Protein AF-A0A5E4GFB3-F1 (afdb_monomer_lite)

InterPro domains:
  IPR043502 DNA/RNA polymerase superfamily [SSF56672] (1-59)
  IPR053134 RNA-directed DNA polymerase homolog [PTHR24559] (1-59)

pLDDT: mean 94.91, std 3.86, range [71.44, 97.56]

Organism: Prunus dulcis (NCBI:txid3755)

Radius of gyration: 17.97 Å; chains: 1; bounding box: 34×35×44 Å

Foldseek 3Di:
DCVVVVVDDDDPDPDDFDWDWDQDPVRDTDIDTPCVVVVVPDDDPDDDDDDPVVVVVVVD

Structure (mmCIF, N/CA/C/O backbone):
data_AF-A0A5E4GFB3-F1
#
_entry.id   AF-A0A5E4GFB3-F1
#
loop_
_atom_site.group_PDB
_atom_site.id
_atom_site.type_symbol
_atom_site.label_atom_id
_atom_site.label_alt_id
_atom_site.label_comp_id
_atom_site.label_asym_id
_atom_site.label_entity_id
_atom_site.label_seq_id
_atom_site.pdbx_PDB_ins_code
_atom_site.Cartn_x
_atom_site.Cartn_y
_atom_site.Cartn_z
_atom_site.occupancy
_atom_site.B_iso_or_equiv
_atom_site.auth_seq_id
_atom_site.auth_comp_id
_atom_site.auth_asym_id
_atom_site.auth_atom_id
_atom_site.pdbx_PDB_model_num
ATOM 1 N N . GLU A 1 1 ? -10.690 -7.567 15.525 1.00 87.25 1 GLU A N 1
ATOM 2 C CA . GLU A 1 1 ? -10.126 -8.313 14.373 1.00 87.25 1 GLU A CA 1
ATOM 3 C C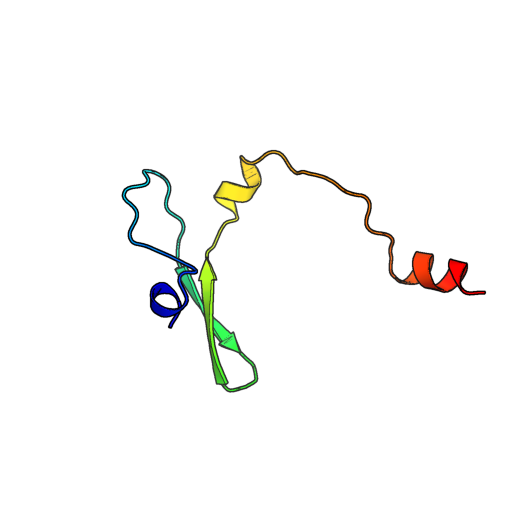 . GLU A 1 1 ? -8.670 -7.968 14.009 1.00 87.25 1 GLU A C 1
ATOM 5 O O . GLU A 1 1 ? -7.811 -8.800 14.248 1.00 87.25 1 GLU A O 1
ATOM 10 N N . LEU A 1 2 ? -8.334 -6.804 13.423 1.00 93.06 2 LEU A N 1
ATOM 11 C CA . LEU A 1 2 ? -6.955 -6.552 12.929 1.00 93.06 2 LEU A CA 1
ATOM 12 C C . LEU A 1 2 ? -5.898 -6.428 14.043 1.00 93.06 2 LEU A C 1
ATOM 14 O O . LEU A 1 2 ? -4.772 -6.890 13.871 1.00 93.06 2 LEU A O 1
ATOM 18 N N . VAL A 1 3 ? -6.270 -5.816 15.173 1.00 95.06 3 VAL A N 1
ATOM 19 C CA . VAL A 1 3 ? -5.414 -5.712 16.368 1.00 95.06 3 VAL A CA 1
ATOM 20 C C . VAL A 1 3 ? -5.226 -7.089 17.011 1.00 95.06 3 VAL A C 1
ATOM 22 O O . VAL A 1 3 ? -4.104 -7.487 17.285 1.00 95.06 3 VAL A O 1
ATOM 25 N N . GLU A 1 4 ? -6.312 -7.849 17.179 1.00 97.06 4 GLU A N 1
ATOM 26 C CA . GLU A 1 4 ? -6.283 -9.208 17.749 1.00 97.06 4 GLU A CA 1
ATOM 27 C C . GLU A 1 4 ? -5.463 -10.181 16.891 1.00 97.06 4 GLU A C 1
ATOM 29 O O . GLU A 1 4 ? -4.737 -11.010 17.427 1.00 97.06 4 GLU A O 1
ATOM 34 N N . LYS A 1 5 ? -5.528 -10.050 15.558 1.00 96.50 5 LYS A N 1
ATOM 35 C CA . LYS A 1 5 ? -4.696 -10.814 14.612 1.00 96.50 5 LYS A CA 1
ATOM 36 C C . LYS A 1 5 ? -3.228 -10.366 14.590 1.00 96.50 5 LYS A C 1
ATOM 38 O O . LYS A 1 5 ? -2.424 -10.987 13.902 1.00 96.50 5 LYS A O 1
ATOM 43 N N . GLY A 1 6 ? -2.873 -9.282 15.282 1.00 96.94 6 GLY A N 1
ATOM 44 C CA . GLY A 1 6 ? -1.508 -8.753 15.332 1.00 96.94 6 GLY A CA 1
ATOM 45 C C . GLY A 1 6 ? -1.042 -8.042 14.057 1.00 96.94 6 GLY A C 1
ATOM 46 O O . GLY A 1 6 ? 0.141 -7.737 13.931 1.00 96.94 6 GLY A O 1
ATOM 47 N N . PHE A 1 7 ? -1.940 -7.748 13.110 1.00 95.38 7 PHE A N 1
ATOM 48 C CA . PHE A 1 7 ? -1.578 -7.055 11.867 1.00 95.38 7 PHE A CA 1
ATOM 49 C C . PHE A 1 7 ? -1.298 -5.563 12.074 1.00 95.38 7 PHE A C 1
ATOM 51 O O . PHE A 1 7 ? -0.541 -4.971 11.306 1.00 95.38 7 PHE A O 1
ATOM 58 N N . ILE A 1 8 ? -1.905 -4.948 13.093 1.00 96.12 8 ILE A N 1
ATOM 59 C CA . ILE A 1 8 ? -1.706 -3.535 13.441 1.00 96.12 8 ILE A CA 1
ATOM 60 C C . ILE A 1 8 ? -1.565 -3.355 14.955 1.00 96.12 8 ILE A C 1
ATOM 62 O O . ILE A 1 8 ? -2.024 -4.182 15.740 1.00 96.12 8 ILE A O 1
ATOM 66 N N . ARG A 1 9 ? -0.973 -2.228 15.3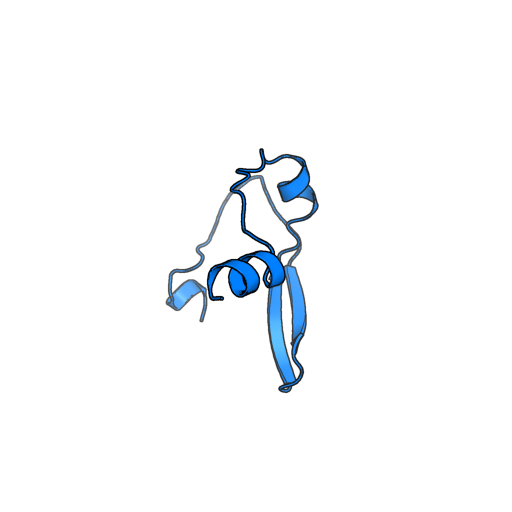60 1.00 96.56 9 ARG A N 1
ATOM 67 C CA . ARG A 1 9 ? -0.854 -1.788 16.757 1.00 96.56 9 ARG A CA 1
ATOM 68 C C . ARG A 1 9 ? -1.029 -0.276 16.859 1.00 96.56 9 ARG A C 1
ATOM 70 O O . ARG A 1 9 ? -0.910 0.424 15.854 1.00 96.56 9 ARG A O 1
ATOM 77 N N . LEU A 1 10 ? -1.252 0.223 18.074 1.00 96.56 10 LEU A N 1
ATOM 78 C CA . LEU A 1 10 ? -1.169 1.656 18.360 1.00 96.56 10 LEU A CA 1
ATOM 79 C C . LEU A 1 10 ? 0.208 2.193 17.948 1.00 96.56 10 LEU A C 1
ATOM 81 O O . LEU A 1 10 ? 1.239 1.561 18.194 1.00 96.56 10 LEU A O 1
ATOM 85 N N . SER A 1 11 ? 0.216 3.356 17.304 1.00 96.06 11 SER A N 1
ATOM 86 C CA . SER A 1 11 ? 1.433 3.996 16.814 1.00 96.06 11 SER A CA 1
ATOM 87 C C . SER A 1 11 ? 1.440 5.474 17.164 1.00 96.06 11 SER A C 1
ATOM 89 O O . SER A 1 11 ? 0.411 6.132 17.040 1.00 96.06 11 SER A O 1
ATOM 91 N N . PHE A 1 12 ? 2.621 5.997 17.483 1.00 96.44 12 PHE A N 1
ATOM 92 C CA . PHE A 1 12 ? 2.883 7.428 17.670 1.00 96.44 12 PHE A CA 1
ATOM 93 C C . PHE A 1 12 ? 3.674 8.010 16.489 1.00 96.44 12 PHE A C 1
ATOM 95 O O . PHE A 1 12 ? 4.463 8.938 16.643 1.00 96.44 12 PHE A O 1
ATOM 102 N N . SER A 1 13 ? 3.528 7.404 15.307 1.00 96.19 13 SER A N 1
ATOM 103 C CA . SER A 1 13 ? 4.221 7.851 14.103 1.00 96.19 13 SER A CA 1
ATOM 104 C C . SER A 1 13 ? 3.756 9.252 13.718 1.00 96.19 13 SER A C 1
ATOM 106 O O . SER A 1 13 ? 2.559 9.531 13.706 1.00 96.19 13 SER A O 1
ATOM 108 N N . LEU A 1 14 ? 4.698 10.106 13.319 1.00 96.31 14 LEU A N 1
ATOM 109 C CA . LEU A 1 14 ? 4.385 11.405 12.716 1.00 96.31 14 LEU A CA 1
ATOM 110 C C . LEU A 1 14 ? 3.736 11.259 11.328 1.00 96.31 14 LEU A C 1
ATOM 112 O O . LEU A 1 14 ? 3.152 12.206 10.807 1.00 96.31 14 LEU A O 1
ATOM 116 N N . TRP A 1 15 ? 3.836 10.073 10.721 1.00 95.69 15 TRP A N 1
ATOM 117 C CA . TRP A 1 15 ? 3.202 9.751 9.449 1.00 95.69 15 TRP A CA 1
ATOM 118 C C . TRP A 1 15 ? 1.812 9.166 9.672 1.00 95.69 15 TRP A C 1
ATOM 120 O O . TRP A 1 15 ? 1.661 8.145 10.342 1.00 95.69 15 TRP A O 1
ATOM 130 N N . GLY A 1 16 ? 0.819 9.775 9.027 1.00 95.69 16 GLY A N 1
ATOM 131 C CA . GLY A 1 16 ? -0.557 9.296 8.982 1.00 95.69 16 GLY A CA 1
ATOM 132 C C . GLY A 1 16 ? -1.094 9.269 7.554 1.00 95.69 16 GLY A C 1
ATOM 133 O O . GLY A 1 16 ? -0.653 10.028 6.689 1.00 95.69 16 GLY A O 1
ATOM 134 N N . ALA A 1 17 ? -2.066 8.395 7.312 1.00 96.94 17 ALA A N 1
ATOM 135 C CA . ALA A 1 17 ? -2.807 8.328 6.060 1.00 96.94 17 ALA A CA 1
ATOM 136 C C . ALA A 1 17 ? -4.310 8.181 6.356 1.00 96.94 17 ALA A C 1
ATOM 138 O O . ALA A 1 17 ? -4.668 7.535 7.344 1.00 96.94 17 ALA A O 1
ATOM 139 N N . PRO A 1 18 ? -5.196 8.759 5.527 1.00 97.31 18 PRO A N 1
ATOM 140 C CA . PRO A 1 18 ? -6.635 8.589 5.686 1.00 97.31 18 PRO A CA 1
ATOM 141 C C . PRO A 1 18 ? -7.066 7.124 5.555 1.00 97.31 18 PRO A C 1
ATOM 143 O O . PRO A 1 18 ? -6.521 6.370 4.743 1.00 97.31 18 PRO A O 1
ATOM 146 N N . VAL A 1 19 ? -8.095 6.751 6.314 1.00 95.69 19 VAL A N 1
ATOM 147 C CA . VAL A 1 19 ? -8.762 5.448 6.228 1.00 95.69 19 VAL A CA 1
ATOM 148 C C . VAL A 1 19 ? -10.110 5.621 5.536 1.00 95.69 19 VAL A C 1
ATOM 150 O O . VAL A 1 19 ? -10.878 6.519 5.871 1.00 95.69 19 VAL A O 1
ATOM 153 N N . LEU A 1 20 ? -10.401 4.744 4.582 1.00 96.38 20 LEU A N 1
ATOM 154 C CA . LEU A 1 20 ? -11.644 4.688 3.825 1.00 96.38 20 LEU A CA 1
ATOM 155 C C . LEU A 1 20 ? -12.303 3.329 4.053 1.00 96.38 20 LEU A C 1
ATOM 157 O O . LEU A 1 20 ? -11.630 2.301 4.023 1.00 96.38 20 LEU A O 1
ATOM 161 N N . PHE A 1 21 ? -13.622 3.302 4.220 1.00 95.75 21 PHE A N 1
ATOM 162 C CA . PHE A 1 21 ? -14.380 2.055 4.207 1.00 95.75 21 PHE A CA 1
ATOM 163 C C . PHE A 1 21 ? -15.083 1.896 2.867 1.00 95.75 21 PHE A C 1
ATOM 165 O O . PHE A 1 21 ? -15.850 2.761 2.449 1.00 95.75 21 PHE A O 1
ATOM 172 N N . VAL A 1 22 ? -14.823 0.780 2.194 1.00 96.69 22 VAL A N 1
ATOM 173 C CA . VAL A 1 22 ? -15.384 0.474 0.877 1.00 96.69 22 VAL A CA 1
ATOM 174 C C . VAL A 1 22 ? -16.287 -0.743 0.994 1.00 96.69 22 VAL A C 1
ATOM 176 O O . VAL A 1 22 ? -15.865 -1.787 1.493 1.00 96.69 22 VAL A O 1
ATOM 179 N N . LYS A 1 23 ? -17.523 -0.622 0.509 1.00 97.56 23 LYS A N 1
ATOM 180 C CA . LYS A 1 23 ? -18.464 -1.741 0.450 1.00 97.56 23 LYS A CA 1
ATOM 181 C C . LYS A 1 23 ? -18.068 -2.695 -0.678 1.00 97.56 23 LYS A C 1
ATOM 183 O O . LYS A 1 23 ? -17.911 -2.281 -1.825 1.00 97.56 23 LYS A O 1
ATOM 188 N N . LYS A 1 24 ? -17.893 -3.973 -0.359 1.00 96.94 24 LYS A N 1
ATOM 189 C CA . LYS A 1 24 ? -17.697 -5.043 -1.341 1.00 96.94 24 LYS A CA 1
ATOM 190 C C . LYS A 1 24 ? -19.035 -5.495 -1.933 1.00 96.94 24 LYS A C 1
ATOM 192 O O . LYS A 1 24 ? -20.103 -5.216 -1.392 1.00 96.94 24 LYS A O 1
ATOM 197 N N . LYS A 1 25 ? -18.960 -6.256 -3.033 1.00 97.31 25 LYS A N 1
ATOM 198 C CA . LYS A 1 25 ? -20.127 -6.867 -3.696 1.00 97.31 25 LYS A CA 1
ATOM 199 C C . LYS A 1 25 ? -20.932 -7.783 -2.767 1.00 97.31 25 LYS A C 1
ATOM 201 O O . LYS A 1 25 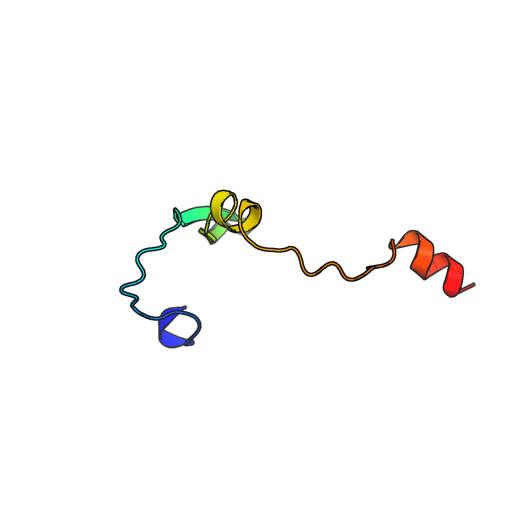? -22.149 -7.801 -2.853 1.00 97.31 25 LYS A O 1
ATOM 206 N N . ASP A 1 26 ? -20.251 -8.488 -1.867 1.00 96.81 26 ASP A N 1
ATOM 207 C CA . ASP A 1 26 ? -20.853 -9.364 -0.851 1.00 96.81 26 ASP A CA 1
ATOM 208 C C . ASP A 1 26 ? -21.524 -8.595 0.309 1.00 96.81 26 ASP A C 1
ATOM 210 O O . ASP A 1 26 ? -22.008 -9.199 1.261 1.00 96.81 26 ASP A O 1
ATOM 214 N N . GLY A 1 27 ? -21.545 -7.259 0.258 1.00 96.06 27 GLY A N 1
ATOM 215 C CA . GLY A 1 27 ? -22.123 -6.404 1.291 1.00 96.06 27 GLY A CA 1
ATOM 216 C C . GLY A 1 27 ? -21.193 -6.114 2.469 1.00 96.06 27 GLY A C 1
ATOM 217 O O . GLY A 1 27 ? -21.507 -5.223 3.259 1.00 96.06 27 GLY A O 1
ATOM 218 N N . THR A 1 28 ? -20.042 -6.787 2.570 1.00 96.00 28 THR A N 1
ATOM 219 C CA . THR A 1 28 ? -19.064 -6.550 3.641 1.00 96.00 28 THR A CA 1
ATOM 220 C C . THR A 1 28 ? -18.323 -5.229 3.444 1.00 96.00 28 THR A C 1
ATOM 222 O O . THR A 1 28 ? -18.133 -4.755 2.321 1.00 96.00 28 THR A O 1
ATOM 225 N N . MET A 1 29 ? -17.869 -4.623 4.541 1.00 95.50 29 MET A N 1
ATOM 226 C CA . MET A 1 29 ? -17.042 -3.416 4.498 1.00 95.50 29 MET A CA 1
ATOM 227 C C . MET A 1 29 ? -15.563 -3.797 4.541 1.00 95.50 29 MET A C 1
ATOM 229 O O . MET A 1 29 ? -15.136 -4.603 5.365 1.00 95.50 29 MET A O 1
ATOM 233 N N . ARG A 1 30 ? -14.759 -3.201 3.660 1.00 94.31 30 ARG A N 1
ATOM 234 C CA . ARG A 1 30 ? -13.299 -3.321 3.658 1.00 94.31 30 ARG A CA 1
ATOM 235 C C . ARG A 1 30 ? -12.686 -2.000 4.098 1.00 94.31 30 ARG A C 1
ATOM 237 O O . ARG A 1 30 ? -12.965 -0.965 3.500 1.00 94.31 30 ARG A O 1
ATOM 244 N N . LEU A 1 31 ? -11.815 -2.061 5.098 1.00 95.44 31 LEU A N 1
ATOM 245 C CA . LEU A 1 31 ? -10.943 -0.954 5.469 1.00 95.44 31 LEU A CA 1
ATOM 246 C C . LEU A 1 31 ? -9.815 -0.831 4.432 1.00 95.44 31 LEU A C 1
ATOM 248 O O . LEU A 1 31 ? -9.086 -1.792 4.188 1.00 95.44 31 LEU A O 1
ATOM 252 N N . CYS A 1 32 ? -9.675 0.344 3.828 1.00 95.69 32 CYS A N 1
ATOM 253 C CA . CYS A 1 32 ? -8.654 0.687 2.842 1.00 95.69 32 CYS A CA 1
ATOM 254 C C . CYS A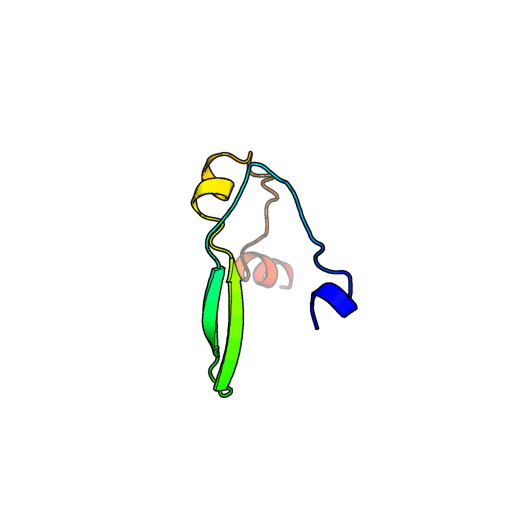 1 32 ? -7.894 1.931 3.316 1.00 95.69 32 CYS A C 1
ATOM 256 O O . CYS A 1 32 ? -8.510 2.947 3.621 1.00 95.69 32 CYS A O 1
ATOM 258 N N . ILE A 1 33 ? -6.563 1.881 3.349 1.00 96.88 33 ILE A N 1
ATOM 259 C CA . ILE A 1 33 ? -5.730 3.033 3.727 1.00 96.88 33 ILE A CA 1
ATOM 260 C C . ILE A 1 33 ? -5.241 3.728 2.453 1.00 96.88 33 ILE A C 1
ATOM 262 O O . ILE A 1 33 ? -4.695 3.080 1.557 1.00 96.88 33 ILE A O 1
ATOM 266 N N . ASP A 1 34 ? -5.433 5.043 2.354 1.00 97.56 34 ASP A N 1
ATOM 267 C CA . ASP A 1 34 ? -5.005 5.817 1.186 1.00 97.56 34 ASP A CA 1
ATOM 268 C C . ASP A 1 34 ? -3.506 6.154 1.244 1.00 97.56 34 ASP A C 1
ATOM 270 O O . ASP A 1 34 ? -3.089 7.231 1.676 1.00 97.56 34 ASP A O 1
ATOM 274 N N . TYR A 1 35 ? -2.680 5.232 0.750 1.00 97.50 35 TYR A N 1
ATOM 275 C CA . TYR A 1 35 ? -1.227 5.401 0.671 1.00 97.50 35 TYR A CA 1
ATOM 276 C C . TYR A 1 35 ? -0.745 6.211 -0.540 1.00 97.50 35 TYR A C 1
ATOM 278 O O . TYR A 1 35 ? 0.457 6.263 -0.786 1.00 97.50 35 TYR A O 1
ATOM 286 N N . ARG A 1 36 ? -1.609 6.884 -1.315 1.00 97.25 36 ARG A N 1
ATOM 287 C CA . ARG A 1 36 ? -1.178 7.575 -2.552 1.00 97.25 36 ARG A CA 1
ATOM 288 C C . ARG A 1 36 ? -0.062 8.594 -2.324 1.00 97.25 36 ARG A C 1
ATOM 290 O O . ARG A 1 36 ? 0.854 8.672 -3.137 1.00 97.25 36 ARG A O 1
ATOM 297 N N . LYS A 1 37 ? -0.124 9.375 -1.238 1.00 97.12 37 LYS A N 1
ATOM 298 C CA . LYS A 1 37 ? 0.941 10.335 -0.887 1.00 97.12 37 LYS A CA 1
ATOM 299 C C . LYS A 1 37 ? 2.227 9.623 -0.463 1.00 97.12 37 LYS A C 1
ATOM 301 O O . LYS A 1 37 ? 3.298 10.019 -0.909 1.00 97.12 37 LYS A O 1
ATOM 306 N N . LEU A 1 38 ? 2.110 8.550 0.321 1.00 97.25 38 LEU A N 1
ATOM 307 C CA . LEU A 1 38 ? 3.246 7.731 0.749 1.00 97.25 38 LEU A CA 1
ATOM 308 C C . LEU A 1 38 ? 3.952 7.087 -0.457 1.00 97.25 38 LEU A C 1
ATOM 310 O O . LEU A 1 38 ? 5.152 7.251 -0.634 1.00 97.25 38 LEU A O 1
ATOM 314 N N . ASN A 1 39 ? 3.195 6.468 -1.363 1.00 96.94 39 ASN A N 1
ATOM 315 C CA . ASN A 1 39 ? 3.725 5.784 -2.546 1.00 96.94 39 ASN A CA 1
ATOM 316 C C . ASN A 1 39 ? 4.481 6.713 -3.515 1.00 96.94 39 ASN A C 1
ATOM 318 O O . ASN A 1 39 ? 5.259 6.236 -4.341 1.00 96.94 39 ASN A O 1
ATOM 322 N N . LYS A 1 40 ? 4.235 8.031 -3.459 1.00 97.38 40 LYS A N 1
ATOM 323 C CA . LYS A 1 40 ? 4.965 9.029 -4.260 1.00 97.38 40 LYS A CA 1
ATOM 324 C C . LYS A 1 40 ? 6.360 9.324 -3.711 1.00 97.38 40 LYS A C 1
ATOM 326 O O . LYS A 1 40 ? 7.228 9.680 -4.498 1.00 97.38 40 LYS A O 1
ATOM 331 N N . VAL A 1 41 ? 6.560 9.202 -2.399 1.00 97.19 41 VAL A N 1
ATOM 332 C CA . VAL A 1 41 ? 7.840 9.508 -1.735 1.00 97.19 41 VAL A CA 1
ATOM 333 C C . VAL A 1 41 ? 8.691 8.263 -1.483 1.00 97.19 41 VAL A C 1
ATOM 335 O O . VAL A 1 41 ? 9.890 8.375 -1.257 1.00 97.19 41 VAL A O 1
ATOM 338 N N . THR A 1 42 ? 8.101 7.069 -1.544 1.00 97.56 42 THR A N 1
ATOM 339 C CA . THR A 1 42 ? 8.831 5.802 -1.418 1.00 97.56 42 THR A CA 1
ATOM 340 C C . THR A 1 42 ? 9.525 5.414 -2.724 1.00 97.56 42 THR A C 1
ATOM 342 O O . THR A 1 42 ? 8.915 5.458 -3.796 1.00 97.56 42 THR A O 1
ATOM 345 N N . VAL A 1 43 ? 10.769 4.938 -2.636 1.00 97.31 43 VAL A N 1
ATOM 346 C CA . VAL A 1 43 ? 11.481 4.335 -3.773 1.00 97.31 43 VAL A CA 1
ATOM 347 C C . VAL A 1 43 ? 10.780 3.036 -4.179 1.00 97.31 43 VAL A C 1
ATOM 349 O O . VAL A 1 43 ? 10.542 2.158 -3.352 1.00 97.31 43 VAL A O 1
ATOM 352 N N . ARG A 1 44 ? 10.430 2.906 -5.464 1.00 95.00 44 ARG A N 1
ATOM 353 C CA . ARG A 1 44 ? 9.767 1.702 -5.984 1.00 95.00 44 ARG A CA 1
ATOM 354 C C . ARG A 1 44 ? 10.782 0.573 -6.151 1.00 95.00 44 ARG A C 1
ATOM 356 O O . ARG A 1 44 ? 11.673 0.688 -6.987 1.00 95.00 44 ARG A O 1
ATOM 363 N N . ASN A 1 45 ? 10.587 -0.533 -5.438 1.00 94.62 45 ASN A N 1
ATOM 364 C CA . ASN A 1 45 ? 11.318 -1.774 -5.682 1.00 94.62 45 ASN A CA 1
ATOM 365 C C . ASN A 1 45 ? 10.720 -2.493 -6.905 1.00 94.62 45 ASN A C 1
ATOM 367 O O . ASN A 1 45 ? 9.743 -3.230 -6.781 1.00 94.62 45 ASN A O 1
ATOM 371 N N . ARG A 1 46 ? 11.222 -2.185 -8.107 1.00 92.69 46 ARG A N 1
ATOM 372 C CA . ARG A 1 46 ? 10.682 -2.728 -9.362 1.00 92.69 46 ARG A CA 1
ATOM 373 C C . ARG A 1 46 ? 11.259 -4.121 -9.615 1.00 92.69 46 ARG A C 1
ATOM 375 O O . ARG A 1 46 ? 12.457 -4.246 -9.833 1.00 92.69 46 ARG A O 1
ATOM 382 N N . TYR A 1 47 ? 10.393 -5.127 -9.651 1.00 93.12 47 TYR A N 1
ATOM 383 C CA . TYR A 1 47 ? 10.710 -6.469 -10.137 1.00 93.12 47 TYR A CA 1
ATOM 384 C C . TYR A 1 47 ? 9.908 -6.721 -11.421 1.00 93.12 47 TYR A C 1
ATOM 386 O O . TYR A 1 47 ? 8.714 -6.400 -11.432 1.00 93.12 47 TYR A O 1
ATOM 394 N N . PRO A 1 48 ? 10.522 -7.228 -12.505 1.00 90.69 48 PRO A N 1
ATOM 395 C CA . PRO A 1 48 ? 9.793 -7.526 -13.728 1.00 90.69 48 PRO A CA 1
ATOM 396 C C . PRO A 1 48 ? 8.816 -8.673 -13.457 1.00 90.69 48 PRO A C 1
ATOM 398 O O . PRO A 1 48 ? 9.222 -9.801 -13.191 1.00 90.69 48 PRO A O 1
ATOM 401 N N . LEU A 1 49 ? 7.522 -8.368 -13.495 1.00 92.19 49 LEU A N 1
ATOM 402 C CA . LEU A 1 49 ? 6.473 -9.377 -13.522 1.00 92.19 49 LEU A CA 1
ATOM 403 C C . LEU A 1 49 ? 6.027 -9.516 -14.981 1.00 92.19 49 LEU A C 1
ATOM 405 O O . LEU A 1 49 ? 5.664 -8.495 -15.572 1.00 92.19 49 LEU A O 1
ATOM 409 N N . PRO A 1 50 ? 6.097 -10.722 -15.569 1.00 93.12 50 PRO A N 1
ATOM 410 C CA . PRO A 1 50 ? 5.705 -10.931 -16.958 1.00 93.12 50 PRO A CA 1
ATOM 411 C C . PRO A 1 50 ? 4.216 -10.634 -17.150 1.00 93.12 50 PRO A C 1
ATOM 413 O O . PRO A 1 50 ? 3.415 -10.805 -16.220 1.00 93.12 50 PRO A O 1
ATOM 416 N N . CYS A 1 51 ? 3.839 -10.190 -18.352 1.00 94.06 51 CYS A N 1
ATOM 417 C CA . C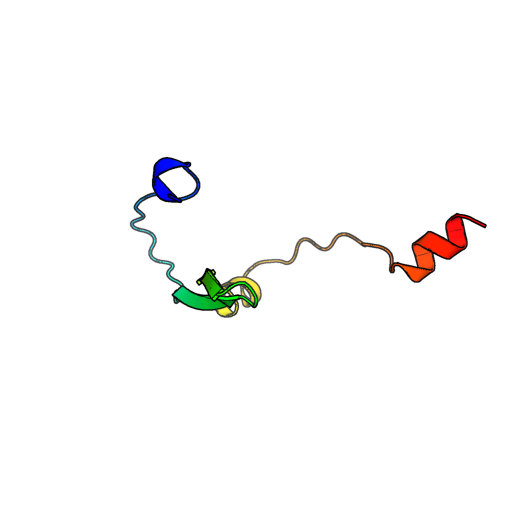YS A 1 51 ? 2.430 -10.154 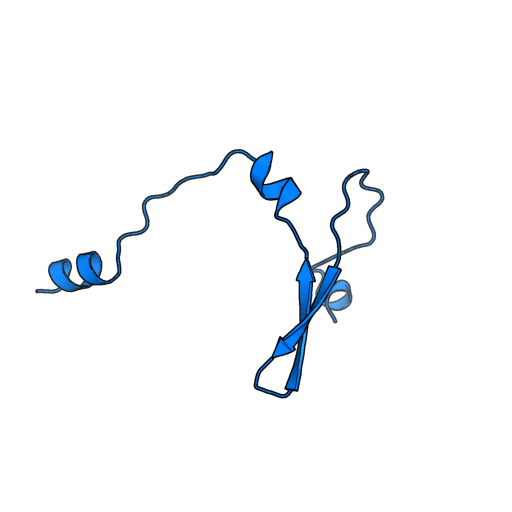-18.716 1.00 94.06 51 CYS A CA 1
ATOM 418 C C . CYS A 1 51 ? 1.892 -11.588 -18.754 1.00 94.06 51 CYS A C 1
ATOM 420 O O . CYS A 1 51 ? 2.631 -12.546 -18.983 1.00 94.06 51 CYS A O 1
ATOM 422 N N . ILE A 1 52 ? 0.589 -11.749 -18.533 1.00 95.00 52 ILE A N 1
ATOM 423 C CA . ILE A 1 52 ? -0.029 -13.073 -18.581 1.00 95.00 52 ILE A CA 1
ATOM 424 C C . ILE A 1 52 ? 0.113 -13.719 -19.968 1.00 95.00 52 ILE A C 1
ATOM 426 O O . ILE A 1 52 ? 0.319 -14.925 -20.051 1.00 95.00 52 ILE A O 1
ATOM 430 N N . ASP A 1 53 ? 0.080 -12.918 -21.033 1.00 95.38 53 ASP A N 1
ATOM 431 C CA . ASP A 1 53 ? 0.274 -13.396 -22.403 1.00 95.38 53 ASP A CA 1
ATOM 432 C C . ASP A 1 53 ? 1.698 -13.934 -22.609 1.00 95.38 53 ASP A C 1
ATOM 434 O O . ASP A 1 53 ? 1.866 -15.036 -23.130 1.00 95.38 53 ASP A O 1
ATOM 438 N N . ASP A 1 54 ? 2.707 -13.226 -22.078 1.00 93.00 54 ASP A N 1
ATOM 439 C CA . ASP A 1 54 ? 4.109 -13.662 -22.121 1.00 93.00 54 ASP A CA 1
ATOM 440 C C . ASP A 1 54 ? 4.276 -15.032 -21.448 1.00 93.00 54 ASP A C 1
ATOM 442 O O . ASP A 1 54 ? 5.007 -15.887 -21.937 1.00 93.00 54 ASP A O 1
ATOM 446 N N . LEU A 1 55 ? 3.575 -15.267 -20.332 1.00 94.31 55 LEU A N 1
ATOM 447 C CA . LEU A 1 55 ? 3.613 -16.551 -19.628 1.00 94.31 55 LEU A CA 1
ATOM 448 C C . LEU A 1 55 ? 2.997 -17.691 -20.449 1.00 94.31 55 LEU A C 1
ATOM 450 O O . LEU A 1 55 ? 3.502 -18.812 -20.402 1.00 94.31 55 LEU A O 1
ATOM 454 N N . PHE A 1 56 ? 1.912 -17.436 -21.183 1.00 94.31 56 PHE A N 1
ATOM 455 C CA . PHE A 1 56 ? 1.254 -18.464 -21.994 1.00 94.31 56 PHE A CA 1
ATOM 456 C C . PHE A 1 56 ? 2.046 -18.828 -23.247 1.00 94.31 56 PHE A C 1
ATOM 458 O O . PHE A 1 56 ? 2.022 -19.989 -23.657 1.00 94.31 56 PHE A O 1
ATOM 465 N N . ASP A 1 57 ? 2.773 -17.880 -23.832 1.00 92.75 57 ASP A N 1
ATOM 466 C CA . ASP A 1 57 ? 3.642 -18.166 -24.975 1.00 92.75 57 ASP A CA 1
ATOM 467 C C . ASP A 1 57 ? 4.843 -19.045 -24.603 1.00 92.75 57 ASP A C 1
ATOM 469 O O . ASP A 1 57 ? 5.335 -19.779 -25.452 1.00 92.75 57 ASP A O 1
ATOM 473 N N . TRP A 1 58 ? 5.262 -19.052 -23.334 1.00 85.75 58 TRP A N 1
ATOM 474 C CA . TRP A 1 58 ? 6.320 -19.940 -22.831 1.00 85.75 58 TRP A CA 1
ATOM 475 C C . TRP A 1 58 ? 5.865 -21.386 -22.602 1.00 85.75 58 TRP A C 1
ATOM 477 O O . TRP A 1 58 ? 6.703 -22.267 -22.425 1.00 85.75 58 TRP A O 1
ATOM 487 N N . LEU A 1 59 ? 4.554 -21.632 -22.539 1.00 90.19 59 LEU A N 1
ATOM 488 C CA . LEU A 1 59 ? 3.983 -22.962 -22.296 1.00 90.19 59 LEU A CA 1
ATOM 489 C C . LEU A 1 59 ? 3.678 -23.742 -23.584 1.00 90.19 59 LEU A C 1
ATOM 491 O O . LEU A 1 59 ? 3.257 -24.896 -23.493 1.00 90.19 59 LEU A O 1
ATOM 495 N N . LYS A 1 60 ? 3.840 -23.120 -24.754 1.00 71.44 60 LYS A N 1
ATOM 496 C CA . LYS A 1 60 ? 3.740 -23.784 -26.061 1.00 71.44 60 LYS A CA 1
ATOM 497 C C . LYS A 1 60 ? 5.079 -24.405 -26.442 1.00 71.44 60 LYS A C 1
ATOM 499 O O . LYS A 1 60 ? 5.038 -25.513 -27.017 1.00 71.44 60 LYS A O 1
#

Sequence (60 aa):
ELVEKGFIRLSFSLWGAPVLFVKKKDGTMRLCIDYRKLNKVTVRNRYPLPCIDDLFDWLK

Secondary structure (DSSP, 8-state):
-TTTTTS------S----EEEEE-TTS-EEEEE--HHHHHHSPP----PPPHHHHHHTT-